Protein AF-A0A920P714-F1 (afdb_monomer_lite)

Radius of gyration: 12.4 Å; chains: 1; bounding box: 38×26×28 Å

Structure (mmCIF, N/CA/C/O backbone):
data_AF-A0A920P714-F1
#
_entry.id   AF-A0A920P714-F1
#
loop_
_atom_site.group_PDB
_atom_site.id
_atom_site.type_symbol
_atom_site.label_atom_id
_atom_site.label_alt_id
_atom_site.label_comp_id
_atom_site.label_asym_id
_atom_site.label_entity_id
_atom_site.label_seq_id
_atom_site.pdbx_PDB_ins_code
_atom_site.Cartn_x
_atom_site.Cartn_y
_atom_site.Cartn_z
_atom_site.occupancy
_atom_site.B_iso_or_equiv
_atom_site.auth_seq_id
_atom_site.auth_comp_id
_atom_site.auth_asym_id
_atom_site.auth_atom_id
_atom_site.pdbx_PDB_model_num
ATOM 1 N N . MET A 1 1 ? 21.023 12.345 -10.190 1.00 58.56 1 MET A N 1
ATOM 2 C CA . MET A 1 1 ? 20.390 11.206 -9.491 1.00 58.56 1 MET A CA 1
ATOM 3 C C . MET A 1 1 ? 19.956 11.726 -8.129 1.00 58.56 1 MET A C 1
ATOM 5 O O . MET A 1 1 ? 20.798 12.296 -7.452 1.00 58.56 1 MET A O 1
ATOM 9 N N . LEU A 1 2 ? 18.668 11.653 -7.787 1.00 85.31 2 LEU A N 1
ATOM 10 C CA . LEU A 1 2 ? 18.163 12.086 -6.478 1.00 85.31 2 LEU A CA 1
ATOM 11 C C . LEU A 1 2 ? 17.897 10.845 -5.620 1.00 85.31 2 LEU A C 1
ATOM 13 O O . LEU A 1 2 ? 17.383 9.850 -6.132 1.00 85.31 2 LEU A O 1
ATOM 17 N N . THR A 1 3 ? 18.273 10.898 -4.344 1.00 89.12 3 THR A N 1
ATOM 18 C CA . THR A 1 3 ? 17.998 9.831 -3.374 1.00 89.12 3 THR A CA 1
ATOM 19 C C . THR A 1 3 ? 16.569 9.964 -2.876 1.00 89.12 3 THR A C 1
ATOM 21 O O . THR A 1 3 ? 16.175 11.030 -2.410 1.00 89.12 3 THR A O 1
ATOM 24 N N . ASN A 1 4 ? 15.807 8.875 -2.931 1.00 88.94 4 ASN A N 1
ATOM 25 C CA . ASN A 1 4 ? 14.463 8.838 -2.373 1.00 88.94 4 ASN A CA 1
ATOM 26 C C . ASN A 1 4 ? 14.489 8.233 -0.966 1.00 88.94 4 ASN A C 1
ATOM 28 O O . ASN A 1 4 ? 15.124 7.202 -0.745 1.00 88.94 4 ASN A O 1
ATOM 32 N N . ILE A 1 5 ? 13.758 8.845 -0.036 1.00 91.94 5 ILE A N 1
ATOM 33 C CA . ILE A 1 5 ? 13.547 8.319 1.317 1.00 91.94 5 ILE A CA 1
ATOM 34 C C . ILE A 1 5 ? 12.217 7.566 1.338 1.00 91.94 5 ILE A C 1
ATOM 36 O O . ILE A 1 5 ? 11.223 8.027 0.777 1.00 91.94 5 ILE A O 1
ATOM 40 N N . LYS A 1 6 ? 12.199 6.396 1.978 1.00 93.31 6 LYS A N 1
ATOM 41 C CA . LYS A 1 6 ? 10.970 5.635 2.208 1.00 93.31 6 LYS A CA 1
ATOM 42 C C . LYS A 1 6 ? 10.314 6.110 3.501 1.00 93.31 6 LYS A C 1
ATOM 44 O O . LYS A 1 6 ? 10.955 6.084 4.547 1.00 93.31 6 LYS A O 1
ATOM 49 N N . LYS A 1 7 ? 9.044 6.509 3.425 1.00 95.12 7 LYS A N 1
ATOM 50 C CA . LYS A 1 7 ? 8.208 6.801 4.599 1.00 95.12 7 LYS A CA 1
ATOM 51 C C . LYS A 1 7 ? 7.683 5.509 5.231 1.00 95.12 7 LYS A C 1
ATOM 53 O O . LYS A 1 7 ? 7.590 5.419 6.447 1.00 95.12 7 LYS A O 1
ATOM 58 N N . TYR A 1 8 ? 7.381 4.513 4.399 1.00 96.06 8 TYR A N 1
ATOM 59 C CA . TYR A 1 8 ? 6.841 3.218 4.813 1.00 96.06 8 TYR A CA 1
ATOM 60 C C . TYR A 1 8 ? 7.851 2.089 4.591 1.00 96.06 8 TYR A C 1
ATOM 62 O O . TYR A 1 8 ? 8.636 2.137 3.638 1.00 96.06 8 TYR A O 1
ATOM 70 N N . CYS A 1 9 ? 7.800 1.044 5.418 1.00 94.06 9 CYS A N 1
ATOM 71 C CA . CYS A 1 9 ? 8.639 -0.159 5.341 1.00 94.06 9 CYS A CA 1
ATOM 72 C C . CYS A 1 9 ? 8.256 -1.102 4.177 1.00 94.06 9 CYS A C 1
ATOM 74 O O . CYS A 1 9 ? 8.112 -2.301 4.354 1.00 94.06 9 CYS A O 1
ATOM 76 N N . THR A 1 10 ? 8.088 -0.566 2.964 1.00 94.69 10 THR A N 1
ATOM 77 C CA . THR A 1 10 ? 7.588 -1.309 1.792 1.00 94.69 10 THR A CA 1
ATOM 78 C C . THR A 1 10 ? 8.437 -1.078 0.537 1.00 94.69 10 THR A C 1
ATOM 80 O O . THR A 1 10 ? 9.368 -0.253 0.502 1.00 94.69 10 THR A O 1
ATOM 83 N N . GLY A 1 11 ? 8.139 -1.814 -0.538 1.00 91.25 11 GLY A N 1
ATOM 84 C CA . GLY A 1 11 ? 8.662 -1.533 -1.877 1.00 91.25 11 GLY A CA 1
ATOM 85 C C . GLY A 1 11 ? 8.389 -0.086 -2.318 1.00 91.25 11 GLY A C 1
ATOM 86 O O . GLY A 1 11 ? 7.313 0.456 -2.078 1.00 91.25 11 GLY A O 1
ATOM 87 N N . PHE A 1 12 ? 9.356 0.559 -2.987 1.00 93.94 12 PHE A N 1
ATOM 88 C CA . PHE A 1 12 ? 9.227 1.976 -3.369 1.00 93.94 12 PHE A CA 1
ATOM 89 C C . PHE A 1 12 ? 7.960 2.304 -4.192 1.00 93.94 12 PHE A C 1
ATOM 91 O O . PHE A 1 12 ? 7.333 3.321 -3.901 1.00 93.94 12 PHE A O 1
ATOM 98 N N . PRO A 1 13 ? 7.502 1.456 -5.139 1.00 96.62 13 PRO A N 1
ATOM 99 C CA . PRO A 1 13 ? 6.283 1.752 -5.896 1.00 96.62 13 PRO A CA 1
ATOM 100 C C . PRO A 1 13 ? 4.992 1.781 -5.054 1.00 96.62 13 PRO A C 1
ATOM 102 O O . PRO A 1 13 ? 3.975 2.284 -5.522 1.00 96.62 13 PRO A O 1
ATOM 105 N N . ILE A 1 14 ? 5.021 1.266 -3.817 1.00 97.88 14 ILE A N 1
ATOM 106 C CA . ILE A 1 14 ? 3.875 1.243 -2.893 1.00 97.88 14 ILE A CA 1
ATOM 107 C C . ILE A 1 14 ? 3.769 2.549 -2.086 1.00 97.88 14 ILE A C 1
ATOM 109 O O . ILE A 1 14 ? 2.699 2.846 -1.569 1.00 97.88 14 ILE A O 1
ATOM 113 N N . GLN A 1 15 ? 4.824 3.372 -2.015 1.00 96.44 15 GLN A N 1
ATOM 114 C CA . GLN A 1 15 ? 4.872 4.551 -1.133 1.00 96.44 15 GLN A CA 1
ATOM 115 C C . GLN A 1 15 ? 3.713 5.531 -1.384 1.00 96.44 15 GLN A C 1
ATOM 117 O O . GLN A 1 15 ? 2.948 5.824 -0.469 1.00 96.44 15 GLN A O 1
ATOM 122 N N . SER A 1 16 ? 3.541 6.009 -2.622 1.00 96.81 16 SER A N 1
ATOM 1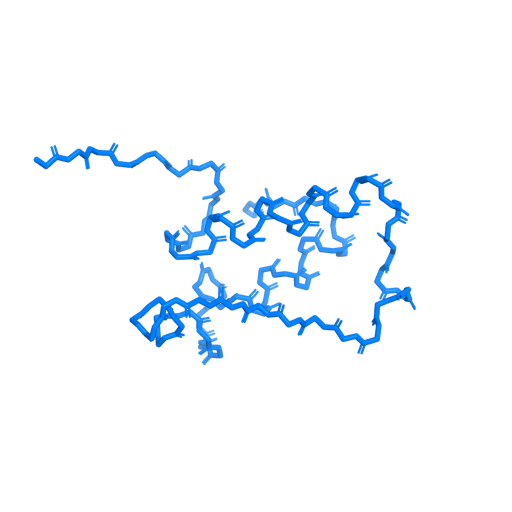23 C CA . SER A 1 16 ? 2.466 6.957 -2.953 1.00 96.81 16 SER A CA 1
ATOM 124 C C . SER A 1 16 ? 1.058 6.342 -2.869 1.00 96.81 16 SER A C 1
ATOM 126 O O . SER A 1 16 ? 0.167 7.007 -2.340 1.00 96.81 16 SER A O 1
ATOM 128 N N . PRO A 1 17 ? 0.816 5.093 -3.323 1.00 97.81 17 PRO A N 1
ATOM 129 C CA . PRO A 1 17 ? -0.453 4.411 -3.068 1.00 97.81 17 PRO A CA 1
ATOM 130 C C . PRO A 1 17 ? -0.799 4.270 -1.582 1.00 97.81 17 PRO A C 1
ATOM 132 O O . PRO A 1 17 ? -1.938 4.537 -1.207 1.00 97.81 17 PRO A O 1
ATOM 135 N N . ALA A 1 18 ? 0.162 3.873 -0.744 1.00 97.69 18 ALA A N 1
ATOM 136 C CA . ALA A 1 18 ? -0.036 3.708 0.694 1.00 97.69 18 ALA A CA 1
ATOM 137 C C . ALA A 1 18 ? -0.399 5.033 1.373 1.00 97.69 18 ALA A C 1
ATOM 139 O O . ALA A 1 18 ? -1.340 5.079 2.162 1.00 97.69 18 ALA A O 1
ATOM 140 N N . GLU A 1 19 ? 0.284 6.120 1.007 1.00 97.69 19 GLU A N 1
ATOM 141 C CA . GLU A 1 19 ? -0.078 7.465 1.459 1.00 97.69 19 GLU A CA 1
ATOM 142 C C . GLU A 1 19 ? -1.533 7.793 1.095 1.00 97.69 19 GLU A C 1
ATOM 144 O O . GLU A 1 19 ? -2.317 8.198 1.950 1.00 97.69 19 GLU A O 1
ATOM 149 N N . GLY A 1 20 ? -1.919 7.570 -0.167 1.00 97.94 20 GLY A N 1
ATOM 150 C CA . GLY A 1 20 ? -3.275 7.839 -0.643 1.00 97.94 20 GLY A CA 1
ATOM 151 C C . GLY A 1 20 ? -4.340 7.033 0.102 1.00 97.94 20 GLY A C 1
ATOM 152 O O . GLY A 1 20 ? -5.378 7.583 0.466 1.00 97.94 20 GLY A O 1
ATOM 153 N N . LEU A 1 21 ? -4.077 5.752 0.373 1.00 98.00 21 LEU A N 1
ATOM 154 C CA . LEU A 1 21 ? -4.961 4.901 1.167 1.00 98.00 21 LEU A CA 1
ATOM 155 C C . LEU A 1 21 ? -5.158 5.460 2.580 1.00 98.00 21 LEU A C 1
ATOM 157 O O . LEU A 1 21 ? -6.297 5.590 3.027 1.00 98.00 21 LEU A O 1
ATOM 161 N N . LEU A 1 22 ? -4.067 5.803 3.269 1.00 97.69 22 LEU A N 1
ATOM 162 C CA . LEU A 1 22 ? -4.115 6.289 4.649 1.00 97.69 22 LEU A CA 1
ATOM 163 C C . LEU A 1 22 ? -4.795 7.659 4.747 1.00 97.69 22 LEU A C 1
ATOM 165 O O . LEU A 1 22 ? -5.617 7.852 5.639 1.00 97.69 22 LEU A O 1
ATOM 169 N N . ILE A 1 23 ? -4.562 8.554 3.781 1.00 97.81 23 ILE A N 1
ATOM 170 C CA . ILE A 1 23 ? -5.282 9.833 3.678 1.00 97.81 23 ILE A CA 1
ATOM 171 C C . ILE A 1 23 ? -6.788 9.600 3.509 1.00 97.81 23 ILE A C 1
ATOM 173 O O . ILE A 1 23 ? -7.587 10.251 4.177 1.00 97.81 23 ILE A O 1
ATOM 177 N N . LEU A 1 24 ? -7.203 8.689 2.620 1.00 97.25 24 LEU A N 1
ATOM 178 C CA . LEU A 1 24 ? -8.626 8.389 2.410 1.00 97.25 24 LEU A CA 1
ATOM 179 C C . LEU A 1 24 ? -9.258 7.759 3.654 1.00 97.25 24 LEU A C 1
ATOM 181 O O . LEU A 1 24 ? -10.361 8.146 4.041 1.00 97.25 24 LEU A O 1
ATOM 185 N N . LYS A 1 25 ? -8.550 6.823 4.292 1.00 96.62 25 LYS A N 1
ATOM 186 C CA . LYS A 1 25 ? -8.980 6.188 5.537 1.00 96.62 25 LYS A CA 1
ATOM 187 C C . LYS A 1 25 ? -9.190 7.216 6.641 1.00 96.62 25 LYS A C 1
ATOM 189 O O . LYS A 1 25 ? -10.246 7.210 7.262 1.00 96.62 25 LYS A O 1
ATOM 194 N N . GLU A 1 26 ? -8.221 8.097 6.873 1.00 96.81 26 GLU A N 1
ATOM 195 C CA . GLU A 1 26 ? -8.310 9.134 7.903 1.00 96.81 26 GLU A CA 1
ATOM 196 C C . GLU A 1 26 ? -9.426 10.135 7.593 1.00 96.81 26 GLU A C 1
ATOM 198 O O . GLU A 1 26 ? -10.278 10.399 8.437 1.00 96.81 26 GLU A O 1
ATOM 203 N N . LYS A 1 27 ? -9.474 10.637 6.354 1.00 97.81 27 LYS A N 1
ATOM 204 C CA . LYS A 1 27 ? -10.428 11.672 5.944 1.00 97.81 27 LYS A CA 1
ATOM 205 C C . LYS A 1 27 ? -11.888 11.235 6.067 1.00 97.81 27 LYS A C 1
ATOM 207 O O . LYS A 1 27 ? -12.738 12.070 6.366 1.00 97.81 27 LYS A O 1
ATOM 212 N N . TYR A 1 28 ? -12.183 9.967 5.789 1.00 97.06 28 TYR A N 1
ATOM 213 C CA . TYR A 1 28 ? -13.556 9.458 5.755 1.00 97.06 28 TYR A 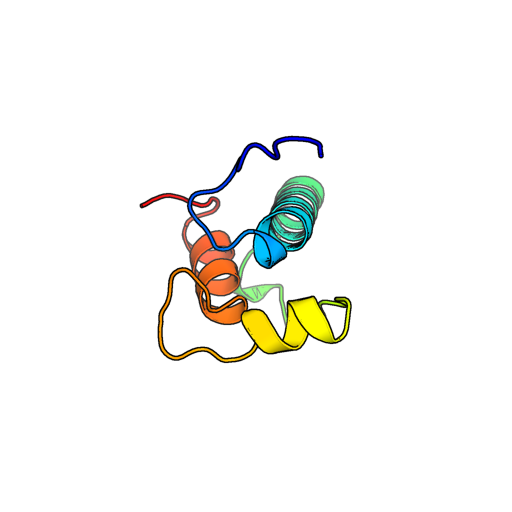CA 1
ATOM 214 C C . TYR A 1 28 ? -13.863 8.442 6.860 1.00 97.06 28 TYR A C 1
ATOM 216 O O . TYR A 1 28 ? -14.977 7.930 6.907 1.00 97.06 28 TYR A O 1
ATOM 224 N N . GLY A 1 29 ? -12.907 8.145 7.744 1.00 95.94 29 GLY A N 1
ATOM 225 C CA . GLY A 1 29 ? -13.077 7.150 8.804 1.00 95.94 29 GLY A CA 1
ATOM 226 C C . GLY A 1 29 ? -13.353 5.738 8.279 1.00 95.94 29 GLY A C 1
ATOM 227 O O . GLY A 1 29 ? -14.089 5.000 8.928 1.00 95.94 29 GLY A O 1
ATOM 228 N N . LEU A 1 30 ? -12.801 5.382 7.109 1.00 96.00 30 LEU A N 1
ATOM 229 C CA . LEU A 1 30 ? -13.100 4.113 6.436 1.00 96.00 30 LEU A CA 1
ATOM 230 C C . LEU A 1 30 ? -12.673 2.917 7.290 1.00 96.00 30 LEU A C 1
ATOM 232 O O . LEU A 1 30 ? -11.519 2.833 7.727 1.00 96.00 30 LEU A O 1
ATOM 236 N N . LYS A 1 31 ? -13.586 1.963 7.456 1.00 95.81 31 LYS A N 1
ATOM 237 C CA . LYS A 1 31 ? -13.331 0.638 8.023 1.00 95.81 31 LYS A CA 1
ATOM 238 C C . LYS A 1 31 ? -13.267 -0.403 6.903 1.00 95.81 31 LYS A C 1
ATOM 240 O O . LYS A 1 31 ? -13.814 -0.164 5.826 1.00 95.81 31 LYS A O 1
ATOM 245 N N . PRO A 1 32 ? -12.633 -1.568 7.134 1.00 95.44 32 PRO A N 1
ATOM 246 C CA . PRO A 1 32 ? -12.595 -2.645 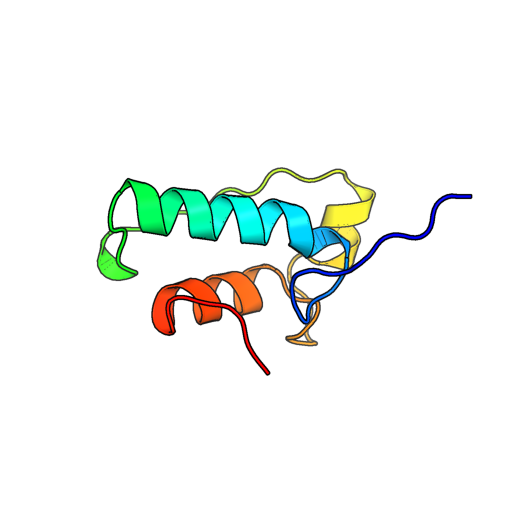6.144 1.00 95.44 32 PRO A CA 1
ATOM 247 C C . PRO A 1 32 ? -13.977 -3.002 5.574 1.00 95.44 32 PRO A C 1
ATOM 249 O O . PRO A 1 32 ? -14.119 -3.129 4.361 1.00 95.44 32 PRO A O 1
ATOM 252 N N . ASP A 1 33 ? -15.001 -3.057 6.430 1.00 96.69 33 ASP A N 1
ATOM 253 C CA . ASP A 1 33 ? -16.373 -3.416 6.044 1.00 96.69 33 ASP A CA 1
ATOM 254 C C . ASP A 1 33 ? -17.070 -2.361 5.163 1.00 96.69 33 ASP A C 1
ATOM 256 O O . ASP A 1 33 ? -18.049 -2.670 4.486 1.00 96.69 33 ASP A O 1
ATOM 260 N N . ASP A 1 34 ? -16.556 -1.126 5.119 1.00 96.56 34 ASP A N 1
ATOM 261 C CA . ASP A 1 34 ? -17.105 -0.050 4.284 1.00 96.56 34 ASP A CA 1
ATOM 262 C C . ASP A 1 34 ? -16.625 -0.144 2.821 1.00 96.56 34 ASP A C 1
ATOM 264 O O . ASP A 1 34 ? -17.121 0.563 1.936 1.00 96.56 34 ASP A O 1
ATOM 268 N N . ILE A 1 35 ? -15.621 -0.982 2.544 1.00 96.94 35 ILE A N 1
ATOM 269 C CA . ILE A 1 35 ? -14.875 -0.971 1.285 1.00 96.94 35 ILE A CA 1
ATOM 270 C C . ILE A 1 35 ? -15.274 -2.167 0.419 1.00 96.94 35 ILE A C 1
ATOM 272 O O . ILE A 1 35 ? -14.830 -3.292 0.621 1.00 96.94 35 ILE A O 1
ATOM 276 N N . SER A 1 36 ? -16.047 -1.908 -0.637 1.00 97.50 36 SER A N 1
ATOM 277 C CA . SER A 1 36 ? -16.418 -2.943 -1.616 1.00 97.50 36 SER A CA 1
ATOM 278 C C . SER A 1 36 ? -15.339 -3.216 -2.670 1.00 97.50 36 SER A C 1
ATOM 280 O O . SER A 1 36 ? -15.252 -4.320 -3.206 1.00 97.50 36 SER A O 1
ATOM 282 N N . LYS A 1 37 ? -14.529 -2.208 -3.022 1.00 97.50 37 LYS A N 1
ATOM 283 C CA . LYS A 1 37 ? -13.497 -2.311 -4.062 1.00 97.50 37 LYS A CA 1
ATOM 284 C C . LYS A 1 37 ? -12.439 -1.224 -3.913 1.00 97.50 37 LYS A C 1
ATOM 286 O O . LYS A 1 37 ? -12.767 -0.057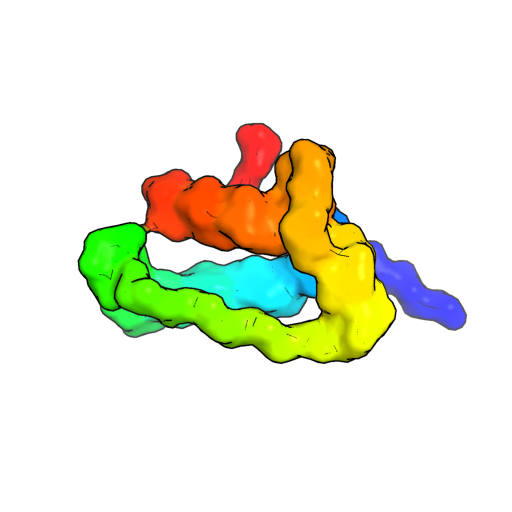 -3.717 1.00 97.50 37 LYS A O 1
ATOM 291 N N . ILE A 1 38 ? -11.178 -1.590 -4.142 1.00 97.75 38 ILE A N 1
ATOM 292 C CA . ILE A 1 38 ? -10.057 -0.651 -4.273 1.00 97.75 38 ILE A CA 1
ATOM 293 C C . ILE A 1 38 ? -9.511 -0.728 -5.699 1.00 97.75 38 ILE A C 1
ATOM 295 O O . ILE A 1 38 ? -9.320 -1.812 -6.249 1.00 97.75 38 ILE A O 1
ATOM 299 N N . VAL A 1 39 ? -9.259 0.429 -6.313 1.00 97.88 39 VAL A N 1
ATOM 300 C CA . VAL A 1 39 ? -8.609 0.531 -7.625 1.00 97.88 39 VAL A CA 1
ATOM 301 C C . VAL A 1 39 ? -7.385 1.419 -7.491 1.00 97.88 39 VAL A C 1
ATOM 303 O O . VAL A 1 39 ? -7.511 2.613 -7.229 1.00 97.88 39 VAL A O 1
ATOM 306 N N . VAL A 1 40 ? -6.205 0.847 -7.721 1.00 97.81 40 VAL A N 1
ATOM 307 C CA . VAL A 1 40 ? -4.940 1.588 -7.722 1.00 97.81 40 VAL A CA 1
ATOM 308 C C . VAL A 1 40 ? -4.441 1.733 -9.154 1.00 97.81 40 VAL A C 1
ATOM 310 O O . VAL A 1 40 ? -4.388 0.764 -9.909 1.00 97.81 40 VAL A O 1
ATOM 313 N N . ARG A 1 41 ? -4.082 2.959 -9.543 1.00 97.06 41 ARG A N 1
ATOM 314 C CA . ARG A 1 41 ? -3.508 3.265 -10.858 1.00 97.06 41 ARG A CA 1
ATOM 315 C C . ARG A 1 41 ? -2.028 3.573 -10.695 1.00 97.06 41 ARG A C 1
ATOM 317 O O . ARG A 1 41 ? -1.669 4.511 -9.993 1.00 97.06 41 ARG A O 1
ATOM 324 N N . LEU A 1 42 ? -1.195 2.785 -11.361 1.00 97.06 42 LEU A N 1
ATOM 325 C CA . LEU A 1 42 ? 0.260 2.896 -11.348 1.00 97.06 42 LEU A CA 1
ATOM 326 C C . LEU A 1 42 ? 0.800 2.927 -12.778 1.00 97.06 42 LEU A C 1
ATOM 328 O O . LEU A 1 42 ? 0.105 2.543 -13.723 1.00 97.06 42 LEU A O 1
ATOM 332 N N . SER A 1 43 ? 2.058 3.342 -12.939 1.00 97.75 43 SER A N 1
ATOM 333 C CA . SER A 1 43 ? 2.769 3.124 -14.200 1.00 97.75 43 SER A CA 1
ATOM 334 C C . SER A 1 43 ? 2.883 1.618 -14.482 1.00 97.75 43 SER A C 1
ATOM 336 O O . SER A 1 43 ? 2.895 0.800 -13.559 1.00 97.75 43 SER A O 1
ATOM 338 N N . LYS A 1 44 ? 3.009 1.222 -15.756 1.00 97.88 44 LYS A N 1
ATOM 339 C CA . LYS A 1 44 ? 3.155 -0.198 -16.132 1.00 97.88 44 LYS A CA 1
ATOM 340 C C . LYS A 1 44 ? 4.323 -0.874 -15.399 1.00 97.88 44 LYS A C 1
ATOM 342 O O . LYS A 1 44 ? 4.200 -2.022 -14.982 1.00 97.88 44 LYS A O 1
ATOM 347 N N . ARG A 1 45 ? 5.442 -0.160 -15.240 1.00 97.19 45 ARG A N 1
ATOM 348 C CA . ARG A 1 45 ? 6.643 -0.655 -14.551 1.00 97.19 45 ARG A CA 1
ATOM 349 C C . ARG A 1 45 ? 6.391 -0.875 -13.060 1.00 97.19 45 ARG A C 1
ATOM 351 O O . ARG A 1 45 ? 6.761 -1.916 -12.523 1.00 97.19 45 ARG A O 1
ATOM 358 N N . ASP A 1 46 ? 5.751 0.090 -12.414 1.00 97.12 46 ASP A N 1
ATOM 359 C CA . ASP A 1 46 ? 5.455 0.030 -10.984 1.00 97.12 46 ASP A CA 1
ATOM 360 C C . ASP A 1 46 ? 4.451 -1.081 -10.691 1.00 97.12 46 ASP A C 1
ATOM 362 O O . ASP A 1 46 ? 4.709 -1.925 -9.838 1.00 97.12 46 ASP A O 1
ATOM 366 N N . ALA A 1 47 ? 3.374 -1.157 -11.478 1.00 97.75 47 ALA A N 1
ATOM 367 C CA . ALA A 1 47 ? 2.382 -2.221 -11.378 1.00 97.75 47 ALA A CA 1
ATOM 368 C C . ALA A 1 47 ? 3.016 -3.609 -11.538 1.00 97.75 47 ALA A C 1
ATOM 370 O O . ALA A 1 47 ? 2.746 -4.492 -10.734 1.00 97.75 47 ALA A O 1
ATOM 371 N N . HIS A 1 48 ? 3.904 -3.802 -12.521 1.00 97.06 48 HIS A N 1
ATOM 372 C CA . HIS A 1 48 ? 4.600 -5.080 -12.705 1.00 97.06 48 HIS A CA 1
ATOM 373 C C . HIS A 1 48 ? 5.444 -5.487 -11.486 1.00 97.06 48 HIS A C 1
ATOM 375 O O . HIS A 1 48 ? 5.582 -6.673 -11.200 1.00 97.06 48 HIS A O 1
ATOM 381 N N . THR A 1 49 ? 5.989 -4.508 -10.763 1.00 97.00 49 THR A N 1
ATOM 382 C CA . THR A 1 49 ? 6.847 -4.749 -9.598 1.00 97.00 49 THR A CA 1
ATOM 383 C C . THR A 1 49 ? 6.053 -5.184 -8.366 1.00 97.00 49 THR A C 1
ATOM 385 O O . THR A 1 49 ? 6.578 -5.963 -7.576 1.00 97.00 49 THR A O 1
ATOM 388 N N . VAL A 1 50 ? 4.819 -4.691 -8.182 1.00 98.06 50 VAL A N 1
ATOM 389 C CA . VAL A 1 50 ? 4.105 -4.812 -6.891 1.00 98.06 50 VAL A CA 1
ATOM 390 C C . VAL A 1 50 ? 2.742 -5.492 -6.945 1.00 98.06 50 VAL A C 1
ATOM 392 O O . VAL A 1 50 ? 2.186 -5.844 -5.908 1.00 98.06 50 VAL A O 1
ATOM 395 N N . ASN A 1 51 ? 2.175 -5.665 -8.136 1.00 97.88 51 ASN A N 1
ATOM 396 C CA . ASN A 1 51 ? 0.864 -6.279 -8.292 1.00 97.88 51 ASN A CA 1
ATOM 397 C C . ASN A 1 51 ? 0.958 -7.789 -8.079 1.00 97.88 51 ASN A C 1
ATOM 399 O O . ASN A 1 51 ? 1.627 -8.448 -8.871 1.00 97.88 51 ASN A O 1
ATOM 403 N N . ASP A 1 52 ? 0.256 -8.335 -7.088 1.00 97.38 52 ASP A N 1
ATOM 404 C CA . ASP A 1 52 ? 0.100 -9.787 -6.914 1.00 97.38 52 ASP A CA 1
ATOM 405 C C . ASP A 1 52 ? 1.456 -10.513 -6.821 1.00 97.38 52 ASP A C 1
ATOM 407 O O . ASP A 1 52 ? 1.867 -11.265 -7.705 1.00 97.38 52 ASP A O 1
ATOM 411 N N . ARG A 1 53 ? 2.240 -10.145 -5.802 1.00 97.38 53 ARG A N 1
ATOM 412 C CA . ARG A 1 53 ? 3.558 -10.735 -5.525 1.00 97.38 53 ARG A CA 1
ATOM 413 C C . ARG A 1 53 ? 3.442 -11.774 -4.415 1.00 97.38 53 ARG A C 1
ATOM 415 O O . ARG A 1 53 ? 2.707 -11.569 -3.461 1.00 97.38 53 ARG A O 1
ATOM 422 N N . GLU A 1 54 ? 4.227 -12.840 -4.472 1.00 96.44 54 GLU A N 1
ATOM 423 C CA . GLU A 1 54 ? 4.255 -13.824 -3.377 1.00 96.44 54 GLU A CA 1
ATOM 424 C C . GLU A 1 54 ? 4.870 -13.251 -2.091 1.00 96.44 54 GLU A C 1
ATOM 426 O O . GLU A 1 54 ? 4.460 -13.600 -0.990 1.00 96.44 54 GLU A O 1
ATOM 431 N N . MET A 1 55 ? 5.840 -12.341 -2.228 1.00 94.81 55 MET A N 1
ATOM 432 C CA . MET A 1 55 ? 6.507 -11.699 -1.097 1.00 94.81 55 MET A CA 1
ATOM 433 C C . MET A 1 55 ? 5.658 -10.535 -0.539 1.00 94.81 55 MET A C 1
ATOM 435 O O . MET A 1 55 ? 5.413 -9.575 -1.278 1.00 94.81 55 MET A O 1
ATOM 439 N N . PRO A 1 56 ? 5.268 -10.563 0.753 1.00 92.88 56 PRO A N 1
ATOM 440 C CA . PRO A 1 56 ? 4.382 -9.565 1.366 1.00 92.88 56 PRO A CA 1
ATOM 441 C C . PRO A 1 56 ? 4.855 -8.108 1.250 1.00 92.88 56 PRO A C 1
ATOM 443 O O . PRO A 1 56 ? 4.085 -7.246 0.832 1.00 92.88 56 PRO A O 1
ATOM 446 N N . ASP A 1 57 ? 6.137 -7.837 1.514 1.00 90.25 57 ASP A N 1
ATOM 447 C CA . ASP A 1 57 ? 6.708 -6.475 1.560 1.00 90.25 57 ASP A CA 1
ATOM 448 C C . ASP A 1 57 ? 6.677 -5.724 0.215 1.00 90.25 57 ASP A C 1
ATOM 450 O O . ASP A 1 57 ? 6.865 -4.500 0.145 1.00 90.25 57 ASP A O 1
ATOM 454 N N . ILE A 1 58 ? 6.458 -6.462 -0.875 1.00 95.00 58 ILE A N 1
ATOM 455 C CA . ILE A 1 58 ? 6.316 -5.928 -2.230 1.00 95.00 58 ILE A CA 1
ATOM 456 C C . ILE A 1 58 ? 4.954 -6.247 -2.849 1.00 95.00 58 ILE A C 1
ATOM 458 O O . ILE A 1 58 ? 4.729 -5.877 -3.996 1.00 95.00 58 ILE A O 1
ATOM 462 N N . ASN A 1 59 ? 4.037 -6.890 -2.127 1.00 97.81 59 ASN A N 1
ATOM 463 C CA . ASN A 1 59 ? 2.675 -7.119 -2.591 1.00 97.81 59 ASN A CA 1
ATOM 464 C C . ASN A 1 59 ? 1.786 -5.939 -2.170 1.00 97.81 59 ASN A C 1
ATOM 466 O O . ASN A 1 59 ? 1.501 -5.743 -0.989 1.00 97.81 59 ASN A O 1
ATOM 470 N N . LEU A 1 60 ? 1.316 -5.153 -3.142 1.00 98.31 60 LEU A N 1
ATOM 471 C CA . LEU A 1 60 ? 0.490 -3.975 -2.865 1.00 98.31 60 LEU A CA 1
ATOM 472 C C . LEU A 1 60 ? -0.816 -4.334 -2.146 1.00 98.31 60 LEU A C 1
ATOM 474 O O . LEU A 1 60 ? -1.232 -3.618 -1.238 1.00 98.31 60 LEU A O 1
ATOM 478 N N . GLN A 1 61 ? -1.453 -5.431 -2.544 1.00 98.06 61 GLN A N 1
ATOM 479 C CA . GLN A 1 61 ? -2.711 -5.898 -1.975 1.00 98.06 61 GLN A CA 1
ATOM 480 C C . GLN A 1 61 ? -2.541 -6.319 -0.515 1.00 98.06 61 GLN A C 1
ATOM 482 O O . GLN A 1 61 ? -3.356 -5.935 0.320 1.00 98.06 61 GLN A O 1
ATOM 487 N N . TYR A 1 62 ? -1.467 -7.048 -0.205 1.00 97.62 62 TYR A N 1
ATOM 488 C CA . TYR A 1 62 ? -1.141 -7.458 1.159 1.00 97.62 62 TYR A CA 1
ATOM 489 C C . TYR A 1 62 ? -0.918 -6.239 2.058 1.00 97.62 62 TYR A C 1
ATOM 491 O O . TYR A 1 62 ? -1.554 -6.118 3.103 1.00 97.62 62 TYR A O 1
ATOM 499 N N . ILE A 1 63 ? -0.085 -5.291 1.612 1.00 97.94 63 ILE A N 1
ATOM 500 C CA . ILE A 1 63 ? 0.181 -4.056 2.360 1.00 97.94 63 ILE A CA 1
ATOM 501 C C . ILE A 1 63 ? -1.104 -3.255 2.590 1.00 97.94 63 ILE A C 1
ATOM 503 O O . ILE A 1 63 ? -1.326 -2.756 3.689 1.00 97.94 63 ILE A O 1
ATOM 507 N N . PHE A 1 64 ? -1.960 -3.125 1.574 1.00 98.06 64 PHE A N 1
ATOM 508 C CA . PHE A 1 64 ? -3.220 -2.389 1.698 1.00 98.06 64 PHE A CA 1
ATOM 509 C C . PHE A 1 64 ? -4.182 -3.062 2.676 1.00 98.06 64 PHE A C 1
ATOM 511 O O . PHE A 1 64 ? -4.804 -2.372 3.482 1.00 98.06 64 PHE A O 1
ATOM 518 N N . ALA A 1 65 ? -4.297 -4.389 2.618 1.00 97.12 65 ALA A N 1
ATOM 519 C CA . ALA A 1 65 ? -5.141 -5.148 3.529 1.00 97.12 65 ALA A CA 1
ATOM 520 C C . ALA A 1 65 ? -4.677 -4.980 4.984 1.00 97.12 65 ALA A C 1
ATOM 522 O O . ALA A 1 65 ? -5.485 -4.595 5.827 1.00 97.12 65 ALA A O 1
ATOM 523 N N . GLY A 1 66 ? -3.379 -5.168 5.255 1.00 96.31 66 GLY A N 1
ATOM 524 C CA . GLY A 1 66 ? -2.802 -4.949 6.585 1.00 96.31 66 GLY A CA 1
ATOM 525 C C . GLY A 1 66 ? -3.019 -3.517 7.075 1.00 96.31 66 GLY A C 1
ATOM 526 O O . GLY A 1 66 ? -3.571 -3.304 8.148 1.00 96.31 66 GLY A O 1
ATOM 527 N N . ALA A 1 67 ? -2.729 -2.518 6.236 1.00 97.06 67 ALA A N 1
ATOM 528 C CA . ALA A 1 67 ? -2.895 -1.110 6.601 1.00 97.06 67 ALA A CA 1
ATOM 529 C C . ALA A 1 67 ? -4.340 -0.712 6.943 1.00 97.06 67 ALA A C 1
ATOM 531 O O . ALA A 1 67 ? -4.564 0.172 7.774 1.00 97.06 67 ALA A O 1
ATOM 532 N N . LEU A 1 68 ? -5.330 -1.331 6.297 1.00 97.12 68 LEU A N 1
ATOM 533 C CA . LEU A 1 68 ? -6.744 -1.096 6.590 1.00 97.12 68 LEU A CA 1
ATOM 534 C C . LEU A 1 68 ? -7.177 -1.741 7.907 1.00 97.12 68 LEU A C 1
ATOM 536 O O . LEU A 1 68 ? -7.939 -1.118 8.645 1.00 97.12 68 LEU A O 1
ATOM 540 N N . ILE A 1 69 ? -6.691 -2.952 8.193 1.00 95.94 69 ILE A N 1
ATOM 541 C CA . ILE A 1 69 ? -7.007 -3.704 9.414 1.00 95.94 69 ILE A CA 1
ATOM 542 C C . ILE A 1 69 ? -6.314 -3.072 10.625 1.00 95.94 69 ILE A C 1
ATOM 544 O O . ILE A 1 69 ? -6.972 -2.736 11.608 1.00 95.94 69 ILE A O 1
ATOM 548 N N . ASP A 1 70 ? -5.008 -2.838 10.522 1.00 95.56 70 ASP A N 1
ATOM 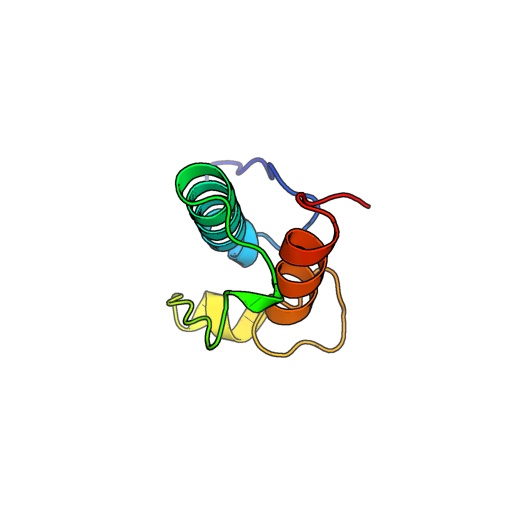549 C CA . ASP A 1 70 ? -4.164 -2.361 11.626 1.00 95.56 70 ASP A CA 1
ATOM 550 C C . ASP A 1 70 ? -4.211 -0.836 11.774 1.00 95.56 70 ASP A C 1
ATOM 552 O O . ASP A 1 70 ? -3.794 -0.252 12.774 1.00 95.56 70 ASP A O 1
ATOM 556 N N . GLY A 1 71 ? -4.729 -0.160 10.753 1.00 93.81 71 GLY A N 1
ATOM 557 C CA . GLY A 1 71 ? -4.900 1.279 10.718 1.00 93.81 71 GLY A CA 1
ATOM 558 C C . GLY A 1 71 ? -3.646 2.085 10.392 1.00 93.81 71 GLY A C 1
ATOM 559 O O . GLY A 1 71 ? -3.745 3.315 10.367 1.00 93.81 71 GLY A O 1
ATOM 560 N N . GLY A 1 72 ? -2.531 1.421 10.091 1.00 95.12 72 GLY A N 1
ATOM 561 C CA . GLY A 1 72 ? -1.246 2.001 9.706 1.00 95.12 72 GLY A CA 1
ATOM 562 C C . GLY A 1 72 ? -0.308 0.940 9.121 1.00 95.12 72 GLY A C 1
ATOM 563 O O . GLY A 1 72 ? -0.689 -0.213 8.974 1.00 95.12 72 GLY A O 1
ATOM 564 N N . ILE A 1 73 ? 0.919 1.328 8.765 1.00 96.75 73 ILE A N 1
ATOM 565 C CA . ILE A 1 73 ? 1.928 0.416 8.198 1.00 96.75 73 ILE A CA 1
ATOM 566 C C . ILE A 1 73 ? 3.123 0.346 9.150 1.00 96.75 73 ILE A C 1
ATOM 568 O O . ILE A 1 73 ? 3.694 1.385 9.488 1.00 96.75 73 ILE A O 1
ATOM 572 N N . SER A 1 74 ? 3.496 -0.869 9.549 1.00 92.88 74 SER A N 1
ATOM 573 C CA . SER A 1 74 ? 4.623 -1.194 10.432 1.00 92.88 74 SER A CA 1
ATOM 574 C C . SER A 1 74 ? 5.276 -2.518 9.996 1.00 92.88 74 SER A C 1
ATOM 576 O O . SER A 1 74 ? 4.798 -3.155 9.057 1.00 92.88 74 SER A O 1
ATOM 578 N N . PHE A 1 75 ? 6.389 -2.879 10.642 1.00 86.25 75 PHE A N 1
ATOM 579 C CA . PHE A 1 75 ? 7.021 -4.203 10.578 1.00 86.25 75 PHE A CA 1
ATOM 580 C C . PHE A 1 75 ? 6.179 -5.277 11.265 1.00 86.25 75 PHE A C 1
ATOM 582 O O . PHE A 1 75 ? 5.500 -4.913 12.257 1.00 86.25 75 PHE A O 1
#

pLDDT: mean 95.46, std 5.05, range [58.56, 98.31]

Secondary structure (DSSP, 8-state):
-PPPPPSSSS-GGGHHHHHHHHHHHHHHT--GGG-S-------HHHHHHHTT-SSGGG-HHHHHHHHHHHSS---

Foldseek 3Di:
DDDDDAPAQADPLLRVVQVVLLCVCVVPVDAPVNDPDDDDDGDPVSCVQADPDPDQRRHNVNQSVCC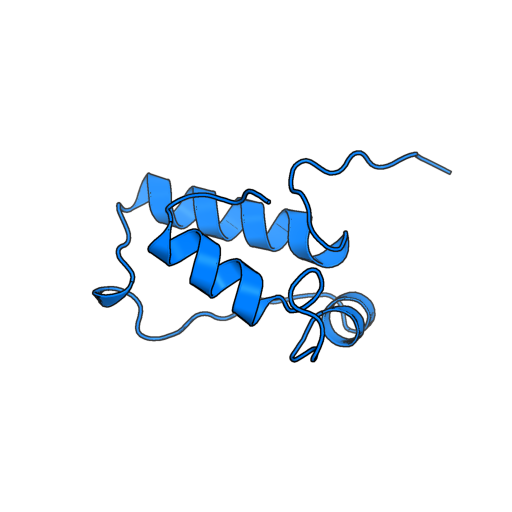RHVVHGDD

Sequence (75 aa):
MLTNIKKYCTGFPIQSPAEGLLILKEKYGLKPDDISKIVVRLSKRDAHTVNDREMPDINLQYIFAGALIDGGISF